Protein AF-A0A840QKU0-F1 (afdb_monomer_lite)

Sequence (118 aa):
MKRRLTVIRSLRKQFNRWTSGSYASYEPGPETRRQVARRRLRWLKIHTVTAAQTRRLHPDDPGLGETLHREWGRWVIRPVRGWRSWTWITPPLHANRSIAAADRDAAVDWMMEVLEQA

Radius of gyration: 30.07 Å; chains: 1; bounding box: 60×35×86 Å

pLDDT: mean 70.52, std 16.73, range [44.41, 94.44]

Foldseek 3Di:
DPPDPPPPVVVVVVVVVVVPPPPPPPPPDPVSVVVVVVVVVVVCVVVVVQVVLVVVDDPPDPQQDWDWDQDPQKIFIFRSDDPRNDRPPHDGPDIGNPDGPVCVVVSVVVVVVVVVVD

Organism: NCBI:txid664693

Secondary structure (DSSP, 8-state):
---SSSSTTTHHHHHTTSS----------HHHHHHHHHHHHHHHHHHHHHHHHHTTS-TT--S--EEEEEETTEEEEEESSSGGG-TTTS--SEEE-SS-TT-HHHHHHHHHHHHHT-

Structure (mmCIF, N/CA/C/O backbone):
data_AF-A0A840QKU0-F1
#
_entry.id   AF-A0A840QKU0-F1
#
loop_
_atom_site.group_PDB
_atom_site.id
_atom_site.type_symbol
_atom_site.label_atom_id
_atom_site.label_alt_id
_atom_site.label_comp_id
_atom_site.label_asym_id
_atom_site.label_entity_id
_atom_site.label_seq_id
_atom_site.pdbx_PDB_ins_code
_atom_site.Cartn_x
_atom_site.Cartn_y
_atom_site.Cartn_z
_atom_site.occupancy
_atom_site.B_iso_or_equiv
_atom_site.auth_seq_id
_atom_site.auth_comp_id
_atom_site.auth_asym_id
_atom_site.auth_atom_id
_atom_site.pdbx_PDB_model_num
ATOM 1 N N . MET A 1 1 ? 45.735 21.664 -70.578 1.00 47.09 1 MET A N 1
ATOM 2 C CA . MET A 1 1 ? 44.625 20.968 -69.877 1.00 47.09 1 MET A CA 1
ATOM 3 C C . MET A 1 1 ? 45.161 19.773 -69.078 1.00 47.09 1 MET A C 1
ATOM 5 O O . MET A 1 1 ? 45.263 18.688 -69.623 1.00 47.09 1 MET A O 1
ATOM 9 N N . LYS A 1 2 ? 45.575 19.951 -67.812 1.00 49.22 2 LYS A N 1
ATOM 10 C CA . LYS A 1 2 ? 46.111 18.859 -66.958 1.00 49.22 2 LYS A CA 1
ATOM 11 C C . LYS A 1 2 ? 45.787 19.079 -65.470 1.00 49.22 2 LYS A C 1
ATOM 13 O O . LYS A 1 2 ? 46.685 19.147 -64.643 1.00 49.22 2 LYS A O 1
ATOM 18 N N . ARG A 1 3 ? 44.513 19.266 -65.111 1.00 50.22 3 ARG A N 1
ATOM 19 C CA . ARG A 1 3 ? 44.103 19.418 -63.696 1.00 50.22 3 ARG A CA 1
ATOM 20 C C . ARG A 1 3 ? 42.704 18.857 -63.427 1.00 50.22 3 ARG A C 1
ATOM 22 O O . ARG A 1 3 ? 41.836 19.603 -63.006 1.00 50.22 3 ARG A O 1
ATOM 29 N N . ARG A 1 4 ? 42.440 17.574 -63.707 1.00 49.97 4 ARG A N 1
ATOM 30 C CA . ARG A 1 4 ? 41.146 16.946 -63.336 1.00 49.97 4 ARG A CA 1
ATOM 31 C C . ARG A 1 4 ? 41.194 15.451 -62.978 1.00 49.97 4 ARG A C 1
ATOM 33 O O . ARG A 1 4 ? 40.152 14.816 -62.948 1.00 49.97 4 ARG A O 1
ATOM 40 N N . LEU A 1 5 ? 42.360 14.870 -62.671 1.00 49.59 5 LEU A N 1
ATOM 41 C CA . LEU A 1 5 ? 42.454 13.419 -62.399 1.00 49.59 5 LEU A CA 1
ATOM 42 C C . LEU A 1 5 ? 43.069 13.025 -61.047 1.00 49.59 5 LEU A C 1
ATOM 44 O O . LEU A 1 5 ? 43.131 11.840 -60.735 1.00 49.59 5 LEU A O 1
ATOM 48 N N . THR A 1 6 ? 43.469 13.977 -60.202 1.00 48.59 6 THR A N 1
ATOM 49 C CA . THR A 1 6 ? 44.160 13.648 -58.936 1.00 48.59 6 THR A CA 1
ATOM 50 C C . THR A 1 6 ? 43.227 13.568 -57.721 1.00 48.59 6 THR A C 1
ATOM 52 O O . THR A 1 6 ? 43.614 13.039 -56.686 1.00 48.59 6 THR A O 1
ATOM 55 N N . VAL A 1 7 ? 41.979 14.036 -57.827 1.00 51.22 7 VAL A N 1
ATOM 56 C CA . VAL A 1 7 ? 41.054 14.107 -56.674 1.00 51.22 7 VAL A CA 1
ATOM 57 C C . VAL A 1 7 ? 40.329 12.775 -56.416 1.00 51.22 7 VAL A C 1
ATOM 59 O O . VAL A 1 7 ? 39.998 12.454 -55.279 1.00 51.22 7 VAL A O 1
ATOM 62 N N . ILE A 1 8 ? 40.162 11.929 -57.437 1.00 47.88 8 ILE A N 1
ATOM 63 C CA . ILE A 1 8 ? 39.326 10.716 -57.340 1.00 47.88 8 ILE A CA 1
ATOM 64 C C . ILE A 1 8 ? 40.032 9.560 -56.597 1.00 47.88 8 ILE A C 1
ATOM 66 O O . ILE A 1 8 ? 39.375 8.696 -56.019 1.00 47.88 8 ILE A O 1
ATOM 70 N N . ARG A 1 9 ? 41.372 9.545 -56.516 1.00 49.53 9 ARG A N 1
ATOM 71 C CA . ARG A 1 9 ? 42.114 8.480 -55.805 1.00 49.53 9 ARG A CA 1
ATOM 72 C C . ARG A 1 9 ? 42.195 8.664 -54.284 1.00 49.53 9 ARG A C 1
ATOM 74 O O . ARG A 1 9 ? 42.450 7.684 -53.589 1.00 49.53 9 ARG A O 1
ATOM 81 N N . SER A 1 10 ? 41.944 9.866 -53.759 1.00 46.06 10 SER A N 1
ATOM 82 C CA . SER A 1 10 ? 42.020 10.144 -52.312 1.00 46.06 10 SER A CA 1
ATOM 83 C C . SER A 1 10 ? 40.792 9.633 -51.542 1.00 46.06 10 SER A C 1
ATOM 85 O O . SER A 1 10 ? 40.911 9.118 -50.432 1.00 46.06 10 SER A O 1
ATOM 87 N N . LEU A 1 11 ? 39.611 9.656 -52.167 1.00 47.97 11 LEU A N 1
ATOM 88 C CA . LEU A 1 11 ? 38.353 9.267 -51.513 1.00 47.97 11 LEU A CA 1
ATOM 89 C C . LEU A 1 11 ? 38.158 7.747 -51.393 1.00 47.97 11 LEU A C 1
ATOM 91 O O . LEU A 1 11 ? 37.408 7.284 -50.537 1.00 47.97 11 LEU A O 1
ATOM 95 N N . ARG A 1 12 ? 38.879 6.941 -52.182 1.00 45.94 12 ARG A N 1
ATOM 96 C CA . ARG A 1 12 ? 38.758 5.473 -52.137 1.00 45.94 12 ARG A CA 1
ATOM 97 C C . ARG A 1 12 ? 39.574 4.814 -51.019 1.00 45.94 12 ARG A C 1
ATOM 99 O O . ARG A 1 12 ? 39.300 3.673 -50.666 1.00 45.94 12 ARG A O 1
ATOM 106 N N . LYS A 1 13 ? 40.555 5.517 -50.435 1.00 46.53 13 LYS A N 1
ATOM 107 C CA . LYS 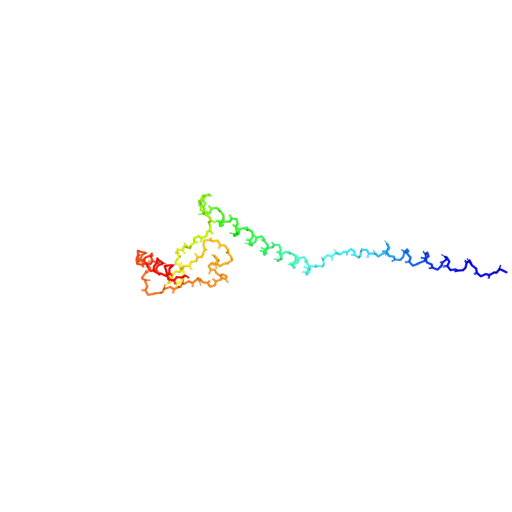A 1 13 ? 41.334 5.007 -49.289 1.00 46.53 13 LYS A CA 1
ATOM 108 C C . LYS A 1 13 ? 40.659 5.251 -47.937 1.00 46.53 13 LYS A C 1
AT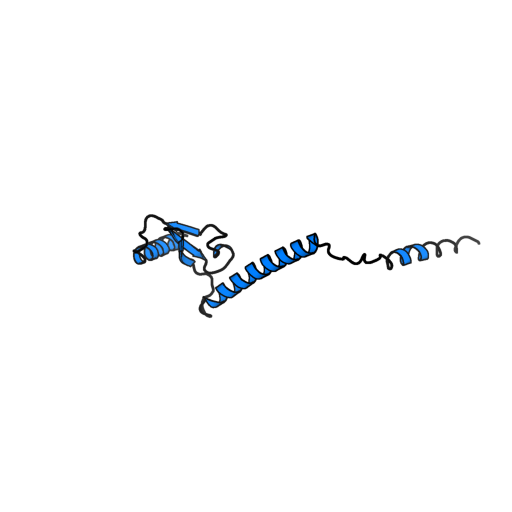OM 110 O O . LYS A 1 13 ? 40.951 4.519 -46.999 1.00 46.53 13 LYS A O 1
ATOM 115 N N . GLN A 1 14 ? 39.758 6.230 -47.832 1.00 46.56 14 GLN A N 1
ATOM 116 C CA . GLN A 1 14 ? 39.052 6.510 -46.575 1.00 46.56 14 GLN A CA 1
ATOM 117 C C . GLN A 1 14 ? 37.818 5.621 -46.369 1.00 46.56 14 GLN A C 1
ATOM 119 O O . GLN A 1 14 ? 37.524 5.256 -45.236 1.00 46.56 14 GLN A O 1
ATOM 124 N N . PHE A 1 15 ? 37.148 5.193 -47.444 1.00 45.31 15 PHE A N 1
ATOM 125 C CA . PHE A 1 15 ? 35.921 4.394 -47.329 1.00 45.31 15 PHE A CA 1
ATOM 126 C C . PHE A 1 15 ? 36.161 2.954 -46.829 1.00 45.31 15 PHE A C 1
ATOM 128 O O . PHE A 1 15 ? 35.339 2.401 -46.107 1.00 45.31 15 PHE A O 1
ATOM 135 N N . ASN A 1 16 ? 37.326 2.363 -47.117 1.00 45.06 16 ASN A N 1
ATOM 136 C CA . ASN A 1 16 ? 37.651 0.994 -46.689 1.00 45.06 16 ASN A CA 1
ATOM 137 C C . ASN A 1 16 ? 38.211 0.886 -45.260 1.00 45.06 16 ASN A C 1
ATOM 139 O O . ASN A 1 16 ? 38.537 -0.214 -44.824 1.00 45.06 16 ASN A O 1
ATOM 143 N N . ARG A 1 17 ? 38.335 1.997 -44.517 1.00 46.06 17 ARG A N 1
ATOM 144 C CA . ARG A 1 17 ? 38.734 1.957 -43.097 1.00 46.06 17 ARG A CA 1
ATOM 145 C C . ARG A 1 17 ? 37.541 1.839 -42.145 1.00 46.06 17 ARG A C 1
ATOM 147 O O . ARG A 1 17 ? 37.743 1.671 -40.950 1.00 46.06 17 ARG A O 1
ATOM 154 N N . TRP A 1 18 ? 36.316 1.939 -42.664 1.00 46.78 18 TRP A N 1
ATOM 155 C CA . TRP A 1 18 ? 35.097 1.936 -41.852 1.00 46.78 18 TRP A CA 1
ATOM 156 C C . TRP A 1 18 ? 34.413 0.563 -41.772 1.00 46.78 18 TRP A C 1
ATOM 158 O O . TRP A 1 18 ? 33.614 0.329 -40.875 1.00 46.78 18 TRP A O 1
ATOM 168 N N . THR A 1 19 ? 34.761 -0.377 -42.657 1.00 51.16 19 THR A N 1
ATOM 169 C CA . THR A 1 19 ? 34.177 -1.733 -42.685 1.00 51.16 19 THR A CA 1
ATOM 170 C C . THR A 1 19 ? 35.062 -2.807 -42.052 1.00 51.16 19 THR A C 1
ATOM 172 O O . THR A 1 19 ? 34.613 -3.929 -41.851 1.00 51.16 19 THR A O 1
ATOM 175 N N . SER A 1 20 ? 36.299 -2.468 -41.689 1.00 51.38 20 SER A N 1
ATOM 176 C CA . SER A 1 20 ? 37.229 -3.330 -40.951 1.00 51.38 20 SER A CA 1
ATOM 177 C C . SER A 1 20 ? 37.562 -2.755 -39.576 1.00 51.38 20 SER A C 1
ATOM 179 O O . SER A 1 20 ? 38.654 -2.951 -39.043 1.00 51.38 20 SER A O 1
ATOM 181 N N . GLY A 1 21 ? 36.598 -2.055 -38.971 1.00 44.41 21 GLY A N 1
ATOM 182 C CA . GLY A 1 21 ? 36.554 -1.980 -37.523 1.00 44.41 21 GLY A CA 1
ATOM 183 C C . GLY A 1 21 ? 36.389 -3.406 -37.030 1.00 44.41 21 GLY A C 1
ATOM 184 O O . GLY A 1 21 ? 35.288 -3.947 -37.096 1.00 44.41 21 GLY A O 1
ATOM 185 N N . SER A 1 22 ? 37.498 -4.027 -36.617 1.00 45.84 22 SER A N 1
ATOM 186 C CA . SER A 1 22 ? 37.486 -5.209 -35.774 1.00 45.84 22 SER A CA 1
ATOM 187 C C . SER A 1 22 ? 36.367 -5.005 -34.769 1.00 45.84 22 SER A C 1
ATOM 189 O O . SER A 1 22 ? 36.473 -4.145 -33.892 1.00 45.84 22 SER A O 1
ATOM 191 N N . TYR A 1 23 ? 35.282 -5.766 -34.912 1.00 44.44 23 TYR A N 1
ATOM 192 C CA . TYR A 1 23 ? 34.460 -6.085 -33.767 1.00 44.44 23 TYR A CA 1
ATOM 193 C C . TYR A 1 23 ? 35.441 -6.787 -32.851 1.00 44.44 23 TYR A C 1
ATOM 195 O O . TYR A 1 23 ? 35.719 -7.969 -33.031 1.00 44.44 23 TYR A O 1
ATOM 203 N N . ALA A 1 24 ? 36.085 -6.015 -31.973 1.00 47.19 24 ALA A N 1
ATOM 204 C CA . ALA A 1 24 ? 36.803 -6.566 -30.857 1.00 47.19 24 ALA A CA 1
ATOM 205 C C . ALA A 1 24 ? 35.764 -7.471 -30.231 1.00 47.19 24 ALA A C 1
ATOM 207 O O . ALA A 1 24 ? 34.716 -6.985 -29.792 1.00 47.19 24 ALA A O 1
ATOM 208 N N . SER A 1 25 ? 35.987 -8.774 -30.383 1.00 53.19 25 SER A N 1
ATOM 209 C CA . SER A 1 25 ? 35.192 -9.826 -29.796 1.00 53.19 25 SER A CA 1
ATOM 210 C C . SER A 1 25 ? 34.961 -9.355 -28.379 1.00 53.19 25 SER A C 1
ATOM 212 O O . SER A 1 25 ? 35.912 -9.255 -27.603 1.00 53.19 25 SER A O 1
ATOM 214 N N . TYR A 1 26 ? 33.744 -8.895 -28.092 1.00 50.44 26 TYR A N 1
ATOM 215 C CA . TYR A 1 26 ? 33.407 -8.424 -26.767 1.00 50.44 26 TYR A CA 1
ATOM 216 C C . TYR A 1 26 ? 33.306 -9.712 -25.972 1.00 50.44 26 TYR A C 1
ATOM 218 O O . TYR A 1 26 ? 32.222 -10.257 -25.815 1.00 50.44 26 TYR A O 1
ATOM 226 N N . GLU A 1 27 ? 34.449 -10.286 -25.604 1.00 56.25 27 GLU A N 1
ATOM 227 C CA . GLU A 1 27 ? 34.514 -11.340 -24.624 1.00 56.25 27 GLU A CA 1
ATOM 228 C C . GLU A 1 27 ? 34.192 -10.638 -23.314 1.00 56.25 27 GLU A C 1
ATOM 230 O O . GLU A 1 27 ? 35.005 -9.853 -22.817 1.00 56.25 27 GLU A O 1
ATOM 235 N N . PRO A 1 28 ? 32.974 -10.815 -22.773 1.00 55.94 28 PRO A N 1
ATOM 236 C CA . PRO A 1 28 ? 32.659 -10.199 -21.511 1.00 55.94 28 PRO A CA 1
ATOM 237 C C . PRO A 1 28 ? 33.573 -10.857 -20.479 1.00 55.94 28 PRO A C 1
ATOM 239 O O . PRO A 1 28 ? 33.399 -12.038 -20.147 1.00 55.94 28 PRO A O 1
ATOM 242 N N . GLY A 1 29 ? 34.549 -10.092 -19.986 1.00 56.62 29 GLY A N 1
ATOM 243 C CA . GLY A 1 29 ? 35.319 -10.447 -18.807 1.00 56.62 29 GLY A CA 1
ATOM 244 C C . GLY A 1 29 ? 34.392 -10.880 -17.658 1.00 56.62 29 GLY A C 1
ATOM 245 O O . GLY A 1 29 ? 33.188 -10.592 -17.645 1.00 56.62 29 GLY A O 1
ATOM 246 N N . PRO A 1 30 ? 34.906 -11.598 -16.652 1.00 58.12 30 PRO A N 1
ATOM 247 C CA . PRO A 1 30 ? 34.076 -12.139 -15.571 1.00 58.12 30 PRO A CA 1
ATOM 248 C C . PRO A 1 30 ? 33.250 -11.059 -14.840 1.00 58.12 30 PRO A C 1
ATOM 250 O O . PRO A 1 30 ? 32.164 -11.342 -14.326 1.00 58.12 30 PRO A O 1
ATOM 253 N N . GLU A 1 31 ? 33.706 -9.806 -14.857 1.00 60.25 31 GLU A N 1
ATOM 254 C CA . GLU A 1 31 ? 32.998 -8.641 -14.320 1.00 60.25 31 GLU A CA 1
ATOM 255 C C . GLU A 1 31 ? 31.738 -8.274 -15.122 1.00 60.25 31 GLU A C 1
ATOM 257 O O . GLU A 1 31 ? 30.677 -8.041 -14.535 1.00 60.25 31 GLU A O 1
ATOM 262 N N . THR A 1 32 ? 31.797 -8.317 -16.456 1.00 62.00 32 THR A N 1
ATOM 263 C CA . THR A 1 32 ? 30.645 -8.064 -17.335 1.00 62.00 32 THR A CA 1
ATOM 264 C C . THR A 1 32 ? 29.622 -9.194 -17.246 1.00 62.00 32 THR A C 1
ATOM 266 O O . THR A 1 32 ? 28.420 -8.923 -17.222 1.00 62.00 32 THR A O 1
ATOM 269 N N . ARG A 1 33 ? 30.050 -10.455 -17.068 1.00 61.16 33 ARG A N 1
ATOM 270 C CA . ARG A 1 33 ? 29.124 -11.580 -16.805 1.00 61.16 33 ARG A CA 1
ATOM 271 C C . ARG A 1 33 ? 28.343 -11.391 -15.503 1.00 61.16 33 ARG A C 1
ATOM 273 O O . ARG A 1 33 ? 27.131 -11.601 -15.486 1.00 61.16 33 ARG A O 1
ATOM 280 N N . ARG A 1 34 ? 29.001 -10.935 -14.428 1.00 65.81 34 ARG A N 1
ATOM 281 C CA . ARG A 1 34 ? 28.339 -10.621 -13.146 1.00 65.81 34 ARG A CA 1
ATOM 282 C C . ARG A 1 34 ? 27.353 -9.461 -13.276 1.00 65.81 34 ARG A C 1
ATOM 284 O O . ARG A 1 34 ? 26.254 -9.538 -12.730 1.00 65.81 34 ARG A O 1
ATOM 291 N N . GLN A 1 35 ? 27.705 -8.406 -14.008 1.00 71.56 35 GLN A N 1
ATOM 292 C CA . GLN A 1 35 ? 26.808 -7.270 -14.243 1.00 71.56 35 GLN A CA 1
ATOM 293 C C . GLN A 1 35 ? 25.575 -7.669 -15.064 1.00 71.56 35 GLN A C 1
ATOM 295 O O . GLN A 1 35 ? 24.451 -7.334 -14.686 1.00 71.56 35 GLN A O 1
ATOM 300 N N . VAL A 1 36 ? 25.755 -8.449 -16.135 1.00 72.25 36 VAL A N 1
ATOM 301 C CA . VAL A 1 36 ? 24.648 -8.968 -16.954 1.00 72.25 36 VAL A CA 1
ATOM 302 C C . VAL A 1 36 ? 23.765 -9.916 -16.143 1.00 72.25 36 VAL A C 1
ATOM 304 O O . VAL A 1 36 ? 22.542 -9.793 -16.195 1.00 72.25 36 VAL A O 1
ATOM 307 N N . ALA A 1 37 ? 24.356 -10.806 -15.339 1.00 76.44 37 ALA A N 1
ATOM 308 C CA . ALA A 1 37 ? 23.616 -11.697 -14.449 1.00 76.44 37 ALA A CA 1
ATOM 309 C C . ALA A 1 37 ? 22.777 -10.915 -13.426 1.00 76.44 37 ALA A C 1
ATOM 311 O O . ALA A 1 37 ? 21.586 -11.178 -13.289 1.00 76.44 37 ALA A O 1
ATOM 312 N N . ARG A 1 38 ? 23.350 -9.893 -12.772 1.00 76.38 38 ARG A N 1
ATOM 313 C CA . ARG A 1 38 ? 22.614 -9.002 -11.855 1.00 76.38 38 ARG A CA 1
ATOM 314 C C . ARG A 1 38 ? 21.472 -8.271 -12.559 1.00 76.38 38 ARG A C 1
ATOM 316 O O . ARG A 1 38 ? 20.379 -8.173 -12.007 1.00 76.38 38 ARG A O 1
ATOM 323 N N . ARG A 1 39 ? 21.695 -7.788 -13.784 1.00 72.81 39 ARG A N 1
ATOM 324 C CA . ARG A 1 39 ? 20.677 -7.082 -14.577 1.00 72.81 39 ARG A CA 1
ATOM 325 C C . ARG A 1 39 ? 19.532 -8.015 -14.983 1.00 72.81 39 ARG A C 1
ATOM 327 O O . ARG A 1 39 ? 18.374 -7.632 -14.852 1.00 72.81 39 ARG A O 1
ATOM 334 N N . ARG A 1 40 ? 19.848 -9.251 -15.387 1.00 74.31 40 ARG A N 1
ATOM 335 C CA . ARG A 1 40 ? 18.871 -10.308 -15.695 1.00 74.31 40 ARG A CA 1
ATOM 336 C C . ARG A 1 40 ? 18.097 -10.754 -14.462 1.00 74.31 40 ARG A C 1
ATOM 338 O O . ARG A 1 40 ? 16.885 -10.855 -14.539 1.00 74.31 40 ARG A O 1
ATOM 345 N N . LEU A 1 41 ? 18.759 -10.951 -13.324 1.00 76.81 41 LEU A N 1
ATOM 346 C CA . LEU A 1 41 ? 18.103 -11.269 -12.052 1.00 76.81 41 LEU A CA 1
ATOM 347 C C . LEU A 1 41 ? 17.160 -10.150 -11.609 1.00 76.81 41 LEU A C 1
ATOM 349 O O . LEU A 1 41 ? 16.042 -10.424 -11.188 1.00 76.81 41 LEU A O 1
ATOM 353 N N . ARG A 1 42 ? 17.579 -8.886 -11.742 1.00 70.62 42 ARG A N 1
ATOM 354 C CA . ARG A 1 42 ? 16.719 -7.732 -11.454 1.00 70.62 42 ARG A CA 1
ATOM 355 C C . ARG A 1 42 ? 15.507 -7.693 -12.385 1.00 70.62 42 ARG A C 1
ATOM 357 O O . ARG A 1 42 ? 14.401 -7.487 -11.904 1.00 70.62 42 ARG A O 1
ATOM 364 N N . TRP A 1 43 ? 15.708 -7.923 -13.683 1.00 77.19 43 TRP A N 1
ATOM 365 C CA . TRP A 1 43 ? 14.625 -8.035 -14.663 1.00 77.19 43 TRP A CA 1
ATOM 366 C C . TRP A 1 43 ? 13.667 -9.174 -14.293 1.00 77.19 43 TRP A C 1
ATOM 368 O O . TRP A 1 43 ? 12.474 -8.941 -14.138 1.00 77.19 43 TRP A O 1
ATOM 378 N N . LEU A 1 44 ? 14.196 -10.372 -14.031 1.00 73.19 44 LEU A N 1
ATOM 379 C CA . LEU A 1 44 ? 13.407 -11.545 -13.666 1.00 73.19 44 LEU A CA 1
ATOM 380 C C . LEU A 1 44 ? 12.598 -11.283 -12.395 1.00 73.19 44 LEU A C 1
ATOM 382 O O . LEU A 1 44 ? 11.411 -11.563 -12.377 1.00 73.19 44 LEU A O 1
ATOM 386 N N . LYS A 1 45 ? 13.209 -10.672 -11.372 1.00 69.06 45 LYS A N 1
ATOM 387 C CA . LYS A 1 45 ? 12.538 -10.287 -10.124 1.00 69.06 45 LYS A CA 1
ATOM 388 C C . LYS A 1 45 ? 11.411 -9.278 -10.359 1.00 69.06 45 LYS A C 1
ATOM 390 O O . LYS A 1 45 ? 10.361 -9.404 -9.744 1.00 69.06 45 LYS A O 1
ATOM 395 N N . ILE A 1 46 ? 11.605 -8.289 -11.234 1.00 68.44 46 ILE A N 1
ATOM 396 C CA . ILE A 1 46 ? 10.557 -7.310 -11.564 1.00 68.44 46 ILE A CA 1
ATOM 397 C C . ILE A 1 46 ? 9.396 -7.998 -12.298 1.00 68.44 46 ILE A C 1
ATOM 399 O O . ILE A 1 46 ? 8.238 -7.767 -11.949 1.00 68.44 46 ILE A O 1
ATOM 403 N N . HIS A 1 47 ? 9.698 -8.870 -13.265 1.00 64.56 47 HIS A N 1
ATOM 404 C CA . HIS A 1 47 ? 8.698 -9.531 -14.109 1.00 64.56 47 HIS A CA 1
ATOM 405 C C . HIS A 1 47 ? 7.937 -10.663 -13.407 1.00 64.56 47 HIS A C 1
ATOM 407 O O . HIS A 1 47 ? 6.733 -10.802 -13.606 1.00 64.56 47 HIS A O 1
ATOM 413 N N . THR A 1 48 ? 8.586 -11.449 -12.545 1.00 60.75 48 THR A N 1
ATOM 414 C CA . THR A 1 48 ? 7.898 -12.496 -11.771 1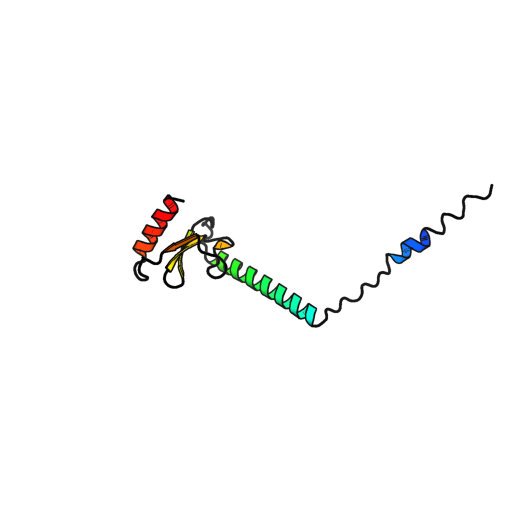.00 60.75 48 THR A CA 1
ATOM 415 C C . THR A 1 48 ? 6.958 -11.901 -10.729 1.00 60.75 48 THR A C 1
ATOM 417 O O . THR A 1 48 ? 5.870 -12.429 -10.519 1.00 60.75 48 THR A O 1
ATOM 420 N N . VAL A 1 49 ? 7.326 -10.768 -10.125 1.00 61.09 49 VAL A N 1
ATOM 421 C CA . VAL A 1 49 ? 6.474 -10.055 -9.162 1.00 61.09 49 VAL A CA 1
ATOM 422 C C . VAL A 1 49 ? 5.262 -9.419 -9.847 1.00 61.09 49 VAL A C 1
ATOM 424 O O . VAL A 1 49 ? 4.148 -9.552 -9.343 1.00 61.09 49 VAL A O 1
ATOM 427 N N . THR A 1 50 ? 5.436 -8.803 -11.022 1.00 60.12 50 THR A N 1
ATOM 428 C CA . THR A 1 50 ? 4.299 -8.274 -11.801 1.00 60.12 50 THR A CA 1
ATOM 429 C C . THR A 1 50 ? 3.370 -9.386 -12.294 1.00 60.12 50 THR A C 1
ATOM 431 O O . THR A 1 50 ? 2.154 -9.226 -12.231 1.00 60.12 50 THR A O 1
ATOM 434 N N . ALA A 1 51 ? 3.911 -10.535 -12.711 1.00 59.53 51 ALA A N 1
ATOM 435 C CA . ALA A 1 51 ? 3.111 -11.697 -13.107 1.00 59.53 51 ALA A CA 1
ATOM 436 C C . ALA A 1 51 ? 2.375 -12.363 -11.926 1.00 59.53 51 ALA A C 1
ATOM 438 O O . ALA A 1 51 ? 1.285 -12.906 -12.093 1.00 59.53 51 ALA A O 1
ATOM 439 N N . ALA A 1 52 ? 2.944 -12.324 -10.718 1.00 60.50 52 ALA A N 1
ATOM 440 C CA . ALA A 1 52 ? 2.260 -12.788 -9.513 1.00 60.50 52 ALA A CA 1
ATOM 441 C C . ALA A 1 52 ? 1.098 -11.859 -9.116 1.00 60.50 52 ALA A C 1
ATOM 443 O O . ALA A 1 52 ? 0.093 -12.335 -8.593 1.00 60.50 52 ALA A O 1
ATOM 444 N N . GLN A 1 53 ? 1.212 -10.554 -9.388 1.00 57.81 53 GLN A N 1
ATOM 445 C CA . GLN A 1 53 ? 0.146 -9.578 -9.144 1.00 57.81 53 GLN A CA 1
ATOM 446 C C . GLN A 1 53 ? -1.036 -9.736 -10.103 1.00 57.81 53 GLN A C 1
ATOM 448 O O . GLN A 1 53 ? -2.176 -9.704 -9.653 1.00 57.81 53 GLN A O 1
ATOM 453 N N . THR A 1 54 ? -0.798 -9.985 -11.395 1.00 54.59 54 THR A N 1
ATOM 454 C CA . THR A 1 54 ? -1.893 -10.186 -12.363 1.00 54.59 54 THR A CA 1
ATOM 455 C C . THR A 1 54 ? -2.727 -11.437 -12.091 1.00 54.59 54 THR A C 1
ATOM 457 O O . THR A 1 54 ? -3.877 -11.487 -12.503 1.00 54.59 54 THR A O 1
ATOM 460 N N . ARG A 1 55 ? -2.197 -12.430 -11.363 1.00 56.19 55 ARG A N 1
ATOM 461 C CA . ARG A 1 55 ? -2.945 -13.642 -10.975 1.00 56.19 55 ARG A CA 1
ATOM 462 C C . ARG A 1 55 ? -3.858 -13.472 -9.758 1.00 56.19 55 ARG A C 1
ATOM 464 O O . ARG A 1 55 ? -4.618 -14.386 -9.465 1.00 56.19 55 ARG A O 1
ATOM 471 N N . ARG A 1 56 ? -3.749 -12.366 -9.016 1.00 58.06 56 ARG A N 1
ATOM 472 C CA . ARG A 1 56 ? -4.554 -12.114 -7.804 1.00 58.06 56 ARG A CA 1
ATOM 473 C C . ARG A 1 56 ? -5.800 -11.270 -8.066 1.00 58.06 56 ARG A C 1
ATOM 475 O O . ARG A 1 56 ? -6.565 -11.041 -7.139 1.00 58.06 56 ARG A O 1
ATOM 482 N N . LEU A 1 57 ? -5.972 -10.806 -9.298 1.00 56.62 57 LEU A N 1
ATOM 483 C CA . LEU A 1 57 ? -7.060 -9.933 -9.707 1.00 56.62 57 LEU A CA 1
ATOM 484 C C . LEU A 1 57 ? -8.146 -10.735 -10.412 1.00 56.62 57 LEU A C 1
ATOM 486 O O . LEU A 1 57 ? -7.843 -11.599 -11.236 1.00 56.62 57 LEU A O 1
ATOM 490 N N . HIS A 1 58 ? -9.401 -10.431 -10.092 1.00 57.25 58 HIS A N 1
ATOM 491 C CA . HIS A 1 58 ? -10.526 -10.891 -10.893 1.00 57.25 58 HIS A CA 1
ATOM 492 C C . HIS A 1 58 ? -10.399 -10.275 -12.301 1.00 57.25 58 HIS A C 1
ATOM 494 O O . HIS A 1 58 ? -10.038 -9.102 -12.400 1.00 57.25 58 HIS A O 1
ATOM 500 N N . PRO A 1 59 ? -10.657 -11.021 -13.389 1.00 59.31 59 PRO A N 1
ATOM 501 C CA . PRO A 1 59 ? -10.501 -10.518 -14.760 1.00 59.31 59 PRO A CA 1
ATOM 502 C C . PRO A 1 59 ? -11.352 -9.276 -15.077 1.00 59.31 59 PRO A C 1
ATOM 504 O O . PRO A 1 59 ? -10.998 -8.528 -15.983 1.00 59.31 59 PRO A O 1
ATOM 507 N N . ASP A 1 60 ? -12.414 -9.040 -14.303 1.00 59.72 60 ASP A N 1
ATOM 508 C CA . ASP A 1 60 ? -13.311 -7.883 -14.440 1.00 59.72 60 ASP A CA 1
ATOM 509 C C . ASP A 1 60 ? -12.943 -6.690 -13.538 1.00 59.72 60 ASP A C 1
ATOM 511 O O . ASP A 1 60 ? -13.616 -5.662 -13.565 1.00 59.72 60 ASP A O 1
ATOM 515 N N . ASP A 1 61 ? -11.889 -6.801 -12.724 1.00 58.12 61 ASP A N 1
ATOM 516 C CA . ASP A 1 61 ? -11.413 -5.692 -11.899 1.00 58.12 61 ASP A CA 1
ATOM 517 C C . ASP A 1 61 ? -10.529 -4.764 -12.760 1.00 58.12 61 ASP A C 1
ATOM 519 O O . ASP A 1 61 ? -9.493 -5.212 -13.274 1.00 58.12 61 ASP A O 1
ATOM 523 N N . PRO A 1 62 ? -10.873 -3.468 -12.928 1.00 57.00 62 PRO A N 1
ATOM 524 C CA . PRO A 1 62 ? -10.069 -2.525 -13.711 1.00 57.00 62 PRO A CA 1
ATOM 525 C C . PRO A 1 62 ? -8.649 -2.334 -13.147 1.00 57.00 62 PRO A C 1
ATOM 527 O O . PRO A 1 62 ? -7.799 -1.714 -13.793 1.00 57.00 62 PRO A O 1
ATOM 530 N N . GLY A 1 63 ? -8.353 -2.875 -11.958 1.00 56.06 63 GLY A N 1
ATOM 531 C CA . GLY A 1 63 ? -7.034 -2.812 -11.337 1.00 56.06 63 GLY A CA 1
ATOM 532 C C . GLY A 1 63 ? -6.692 -1.405 -10.851 1.00 56.06 63 GLY A C 1
ATOM 533 O O . GLY A 1 63 ? -5.511 -1.085 -10.701 1.00 56.06 63 GLY A O 1
ATOM 534 N N . LEU A 1 64 ? -7.723 -0.580 -10.647 1.00 65.19 64 LEU A N 1
ATOM 535 C CA . LEU A 1 64 ? -7.648 0.797 -10.161 1.00 65.19 64 LEU A CA 1
ATOM 536 C C . LEU A 1 64 ? -8.027 0.928 -8.678 1.00 65.19 64 LEU A C 1
ATOM 538 O O . LEU A 1 64 ? -7.881 2.014 -8.136 1.00 65.19 64 LEU A O 1
ATOM 542 N N . GLY A 1 65 ? -8.487 -0.143 -8.024 1.00 75.25 65 GLY A N 1
ATOM 543 C CA . GLY A 1 65 ? -8.861 -0.091 -6.611 1.00 75.25 65 GLY A CA 1
ATOM 544 C C . GLY A 1 65 ? -7.664 0.014 -5.664 1.00 75.25 65 GLY A C 1
ATOM 545 O O . GLY A 1 65 ? -6.543 -0.409 -5.984 1.00 75.25 65 GLY A O 1
ATOM 546 N N . GLU A 1 66 ? -7.904 0.536 -4.465 1.00 85.00 66 GLU A N 1
ATOM 547 C CA . GLU A 1 66 ? -7.035 0.314 -3.317 1.00 85.00 66 GLU A CA 1
ATOM 548 C C . GLU A 1 66 ? -7.428 -0.945 -2.541 1.00 85.00 66 GLU A C 1
ATOM 550 O O . GLU A 1 66 ? -8.563 -1.410 -2.552 1.00 85.00 66 GLU A O 1
ATOM 555 N N . THR A 1 67 ? -6.454 -1.515 -1.842 1.00 86.56 67 THR A N 1
ATOM 556 C CA . THR A 1 67 ? -6.634 -2.667 -0.969 1.00 86.56 67 THR A CA 1
ATOM 557 C C . THR A 1 67 ? -5.990 -2.403 0.382 1.00 86.56 67 THR A C 1
ATOM 559 O O . THR A 1 67 ? -4.933 -1.768 0.496 1.00 86.56 67 THR A O 1
ATOM 562 N N . LEU A 1 68 ? -6.627 -2.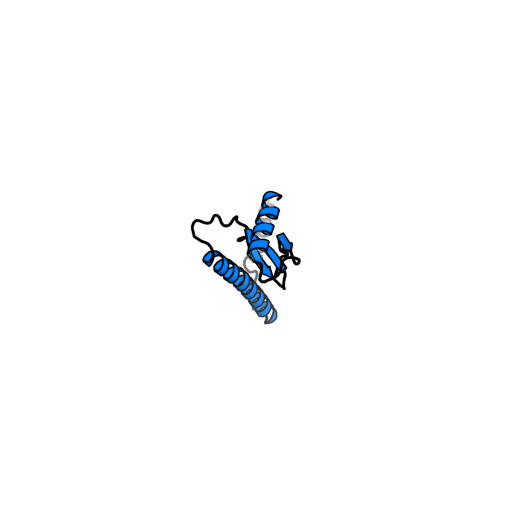943 1.416 1.00 88.69 68 LEU A N 1
ATOM 563 C CA . LEU A 1 68 ? -6.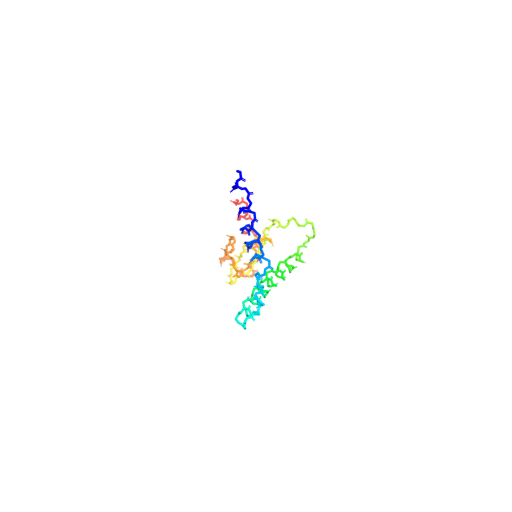145 -2.898 2.783 1.00 88.69 68 LEU A CA 1
ATOM 564 C C . LEU A 1 68 ? -5.166 -4.048 3.043 1.00 88.69 68 LEU A C 1
ATOM 566 O O . LEU A 1 68 ? -5.449 -5.214 2.765 1.00 88.69 68 LEU A O 1
ATOM 570 N N . HIS A 1 69 ? -4.020 -3.728 3.629 1.00 87.31 69 HIS A N 1
ATOM 571 C CA . HIS A 1 69 ? -3.003 -4.687 4.037 1.00 87.31 69 HIS A CA 1
ATOM 572 C C . HIS A 1 69 ? -2.597 -4.481 5.492 1.00 87.31 69 HIS A C 1
ATOM 574 O O . HIS A 1 69 ? -2.741 -3.398 6.059 1.00 87.31 69 HIS A O 1
ATOM 580 N N . ARG A 1 70 ? -2.020 -5.527 6.088 1.00 87.50 70 ARG A N 1
ATOM 581 C CA . ARG A 1 70 ? -1.346 -5.444 7.382 1.00 87.50 70 ARG A CA 1
ATOM 582 C C . ARG A 1 70 ? 0.163 -5.518 7.167 1.00 87.50 70 ARG A C 1
ATOM 584 O O . ARG A 1 70 ? 0.676 -6.546 6.736 1.00 87.50 70 ARG A O 1
ATOM 591 N N . GLU A 1 71 ? 0.877 -4.447 7.495 1.00 88.62 71 GLU A N 1
ATOM 592 C CA . GLU A 1 71 ? 2.335 -4.352 7.348 1.00 88.62 71 GLU A CA 1
ATOM 593 C C . GLU A 1 71 ? 2.961 -3.845 8.651 1.00 88.62 71 GLU A C 1
ATOM 595 O O . GLU A 1 71 ? 2.555 -2.817 9.185 1.00 88.62 71 GLU A O 1
ATOM 600 N N . TRP A 1 72 ? 3.939 -4.580 9.196 1.00 84.81 72 TRP A N 1
ATOM 601 C CA . TRP A 1 72 ? 4.688 -4.227 10.419 1.00 84.81 72 TRP A CA 1
ATOM 602 C C . TRP A 1 72 ? 3.831 -3.717 11.593 1.00 84.81 72 TRP A C 1
ATOM 604 O O . TRP A 1 72 ? 4.176 -2.749 12.277 1.00 84.81 72 TRP A O 1
ATOM 614 N N . GLY A 1 73 ? 2.687 -4.363 11.832 1.00 86.44 73 GLY A N 1
ATOM 615 C CA . GLY A 1 73 ? 1.779 -3.963 12.906 1.00 86.44 73 GLY A CA 1
ATOM 616 C C . GLY A 1 73 ? 1.021 -2.659 12.629 1.00 86.44 73 GLY A C 1
ATOM 617 O O . GLY A 1 73 ? 0.583 -2.007 13.576 1.00 86.44 73 GLY A O 1
ATOM 618 N N . ARG A 1 74 ? 0.849 -2.285 11.359 1.00 91.25 74 ARG A N 1
ATOM 619 C CA . ARG A 1 74 ? 0.023 -1.166 10.891 1.00 91.25 74 ARG A CA 1
ATOM 620 C C . ARG A 1 74 ? -0.923 -1.646 9.800 1.00 91.25 74 ARG A C 1
ATOM 622 O O . ARG A 1 74 ? -0.576 -2.534 9.024 1.00 91.25 74 ARG A O 1
ATOM 629 N N . TRP A 1 75 ? -2.121 -1.087 9.771 1.00 92.56 75 TRP A N 1
ATOM 630 C CA . TRP A 1 75 ? -3.032 -1.204 8.647 1.00 92.56 75 TRP A CA 1
ATOM 631 C C . TRP A 1 75 ? -2.607 -0.184 7.600 1.00 92.56 75 TRP A C 1
ATOM 633 O O . TRP A 1 75 ? -2.246 0.941 7.938 1.00 92.56 75 TRP A O 1
ATOM 643 N N . VAL A 1 76 ? -2.553 -0.593 6.345 1.00 92.50 76 VAL A N 1
ATOM 644 C CA . VAL A 1 76 ? -2.007 0.218 5.260 1.00 92.50 76 VAL A CA 1
ATOM 645 C C . VAL A 1 76 ? -2.849 0.061 4.016 1.00 92.50 76 VAL A C 1
ATOM 647 O O . VAL A 1 76 ? -3.219 -1.051 3.651 1.00 92.50 76 VAL A O 1
ATOM 650 N N . ILE A 1 77 ? -3.106 1.184 3.358 1.00 90.62 77 ILE A N 1
ATOM 651 C CA . ILE A 1 77 ? -3.844 1.250 2.100 1.00 90.62 77 ILE A CA 1
ATOM 652 C C . ILE A 1 77 ? -2.817 1.323 0.975 1.00 90.62 77 ILE A C 1
ATOM 654 O O . ILE A 1 77 ? -1.902 2.161 0.993 1.00 90.62 77 ILE A O 1
ATOM 658 N N . ARG A 1 78 ? -2.936 0.418 0.004 1.00 88.38 78 ARG A N 1
ATOM 659 C CA . ARG A 1 78 ? -2.078 0.391 -1.183 1.00 88.38 78 ARG A CA 1
ATOM 660 C C . ARG A 1 78 ? -2.912 0.235 -2.440 1.00 88.38 78 ARG A C 1
ATOM 662 O O . ARG A 1 78 ? -3.920 -0.463 -2.405 1.00 88.38 78 ARG A O 1
ATOM 669 N N . PRO A 1 79 ? -2.460 0.803 -3.564 1.00 84.81 79 PRO A N 1
ATOM 670 C CA . PRO A 1 79 ? -3.100 0.525 -4.830 1.00 84.81 79 PRO A CA 1
ATOM 671 C C . PRO A 1 79 ? -2.874 -0.943 -5.185 1.00 84.81 79 PRO A C 1
ATOM 673 O O . PRO A 1 79 ? -1.781 -1.490 -4.993 1.00 84.81 79 PRO A O 1
ATOM 676 N N . VAL A 1 80 ? -3.907 -1.569 -5.734 1.00 79.88 80 VAL A N 1
ATOM 677 C CA . VAL A 1 80 ? -3.875 -2.968 -6.163 1.00 79.88 80 VAL A CA 1
ATOM 678 C C . VAL A 1 80 ? -2.864 -3.176 -7.302 1.00 79.88 80 VAL A C 1
ATOM 680 O O . VAL A 1 80 ? -2.231 -4.232 -7.400 1.00 79.88 80 VAL A O 1
ATOM 683 N N . ARG A 1 81 ? -2.637 -2.147 -8.132 1.00 73.31 81 ARG A N 1
ATOM 684 C CA . ARG A 1 81 ? -1.715 -2.182 -9.276 1.00 73.31 81 ARG A CA 1
ATOM 685 C C . ARG A 1 81 ? -0.769 -0.976 -9.308 1.00 73.31 81 ARG A C 1
ATOM 687 O O . ARG A 1 81 ? -1.004 0.059 -8.697 1.00 73.31 81 ARG A O 1
ATOM 694 N N . GLY A 1 82 ? 0.337 -1.111 -10.042 1.00 73.75 82 GLY A N 1
ATOM 695 C CA . GLY A 1 82 ? 1.331 -0.049 -10.239 1.00 73.75 82 GLY A CA 1
ATOM 696 C C . GLY A 1 82 ? 2.519 -0.131 -9.280 1.00 73.75 82 GLY A C 1
ATOM 697 O O . GLY A 1 82 ? 2.597 -1.009 -8.426 1.00 73.75 82 GLY A O 1
ATOM 698 N N . TRP A 1 83 ? 3.484 0.777 -9.427 1.00 75.44 83 TRP A N 1
ATOM 699 C CA . TRP A 1 83 ? 4.760 0.714 -8.700 1.00 75.44 83 TRP A CA 1
ATOM 700 C C . TRP A 1 83 ? 4.604 0.830 -7.171 1.00 75.44 83 TRP A C 1
ATOM 702 O O . TRP A 1 83 ? 5.398 0.242 -6.441 1.00 75.44 83 TRP A O 1
ATOM 712 N N . ARG A 1 84 ? 3.555 1.518 -6.689 1.00 74.88 84 ARG A N 1
ATOM 713 C CA . ARG A 1 84 ? 3.242 1.708 -5.254 1.00 74.88 84 ARG A CA 1
ATOM 714 C C . ARG A 1 84 ? 2.542 0.522 -4.578 1.00 74.88 84 ARG A C 1
ATOM 716 O O . ARG A 1 84 ? 2.392 0.505 -3.356 1.00 74.88 84 ARG A O 1
ATOM 723 N N . SER A 1 85 ? 2.150 -0.490 -5.351 1.00 77.75 85 SER A N 1
ATOM 724 C CA . SER A 1 85 ? 1.596 -1.745 -4.817 1.00 77.75 85 SER A CA 1
ATOM 725 C C . SER A 1 85 ? 2.648 -2.588 -4.077 1.00 77.75 85 SER A C 1
ATOM 727 O O . SER A 1 85 ? 2.334 -3.588 -3.436 1.00 77.75 85 SER A O 1
ATOM 729 N N . TRP A 1 86 ? 3.928 -2.217 -4.169 1.00 77.75 86 TRP A N 1
ATOM 730 C CA . TRP A 1 86 ? 5.029 -2.994 -3.617 1.00 77.75 86 TRP A CA 1
ATOM 731 C C . TRP A 1 86 ? 5.277 -2.663 -2.143 1.00 77.75 86 TRP A C 1
ATOM 733 O O . TRP A 1 86 ? 5.955 -1.678 -1.831 1.00 77.75 86 TRP A O 1
ATOM 743 N N . THR A 1 87 ? 4.818 -3.555 -1.258 1.00 76.75 87 THR A N 1
ATOM 744 C CA . THR A 1 87 ? 4.953 -3.496 0.212 1.00 76.75 87 THR A CA 1
ATOM 745 C C . THR A 1 87 ? 6.339 -3.079 0.713 1.00 76.75 87 THR A C 1
ATOM 747 O O . THR A 1 87 ? 6.457 -2.231 1.589 1.00 76.75 87 THR A O 1
ATOM 750 N N . TRP A 1 88 ? 7.409 -3.628 0.136 1.00 72.94 88 TRP A N 1
ATOM 751 C CA . TRP A 1 88 ? 8.768 -3.460 0.674 1.00 72.94 88 TRP A CA 1
ATOM 752 C C . TRP A 1 88 ? 9.603 -2.389 -0.027 1.00 72.94 88 TRP A C 1
ATOM 754 O O . TRP A 1 88 ? 10.665 -2.020 0.463 1.00 72.94 88 TRP A O 1
ATOM 764 N N . ILE A 1 89 ? 9.174 -1.943 -1.208 1.00 77.19 89 ILE A N 1
ATOM 765 C CA . ILE A 1 89 ? 9.964 -1.035 -2.056 1.00 77.19 89 ILE A CA 1
ATOM 766 C C . ILE A 1 89 ? 9.432 0.390 -1.947 1.00 77.19 89 ILE A C 1
ATOM 768 O O . ILE A 1 89 ? 10.192 1.344 -2.080 1.00 77.19 89 ILE A O 1
ATOM 772 N N . THR A 1 90 ? 8.128 0.536 -1.716 1.00 78.25 90 THR A N 1
ATOM 773 C CA . THR A 1 90 ? 7.449 1.826 -1.795 1.00 78.25 90 THR A CA 1
ATOM 774 C C . THR A 1 90 ? 6.668 2.121 -0.526 1.00 78.25 90 THR A C 1
ATOM 776 O O . THR A 1 90 ? 6.066 1.201 0.043 1.00 78.25 90 THR A O 1
ATOM 779 N N . PRO A 1 91 ? 6.642 3.387 -0.076 1.00 85.12 91 PRO A N 1
ATOM 780 C CA . PRO A 1 91 ? 5.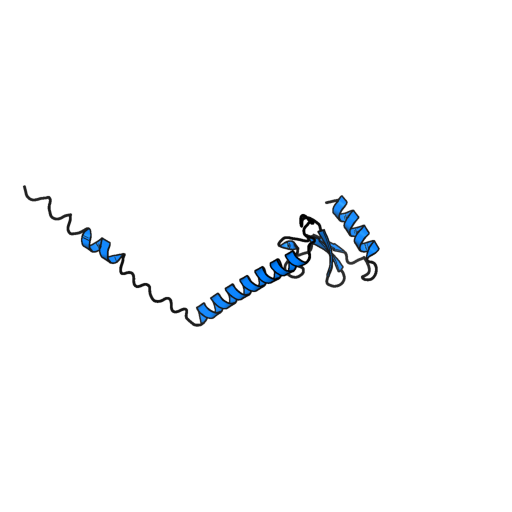784 3.771 1.031 1.00 85.12 91 PRO A CA 1
ATOM 781 C C . PRO A 1 91 ? 4.307 3.537 0.660 1.00 85.12 91 PRO A C 1
ATOM 783 O O . PRO A 1 91 ? 3.947 3.695 -0.514 1.00 85.12 91 PRO A O 1
ATOM 786 N N . PRO A 1 92 ? 3.470 3.132 1.630 1.00 85.50 92 PRO A N 1
ATOM 787 C CA . PRO A 1 92 ? 2.028 2.998 1.430 1.00 85.50 92 PRO A CA 1
ATOM 788 C C . PRO A 1 92 ? 1.389 4.370 1.161 1.00 85.50 92 PRO A C 1
ATOM 790 O O . PRO A 1 92 ? 2.011 5.400 1.429 1.00 85.50 92 PRO A O 1
ATOM 793 N N . LEU A 1 93 ? 0.156 4.387 0.641 1.00 87.75 93 LEU A N 1
ATOM 794 C CA . LEU A 1 93 ? -0.597 5.638 0.466 1.00 87.75 93 LEU A CA 1
ATOM 795 C C . LEU A 1 93 ? -0.984 6.213 1.828 1.00 87.75 93 LEU A C 1
ATOM 797 O O . LEU A 1 93 ? -0.676 7.360 2.134 1.00 87.75 93 LEU A O 1
ATOM 801 N N . HIS A 1 94 ? -1.559 5.360 2.674 1.00 90.50 94 HIS A N 1
ATOM 802 C CA . HIS A 1 94 ? -1.940 5.697 4.039 1.00 90.50 94 HIS A CA 1
ATOM 803 C C . HIS A 1 94 ? -1.556 4.560 4.976 1.00 90.50 94 HIS A C 1
ATOM 805 O O . HIS A 1 94 ? -1.560 3.391 4.587 1.00 90.50 94 HIS A O 1
ATOM 811 N N . ALA A 1 95 ? -1.212 4.905 6.214 1.00 92.19 95 ALA A N 1
ATOM 812 C CA . ALA A 1 95 ? -0.825 3.951 7.239 1.00 92.19 95 ALA A CA 1
ATOM 813 C C . ALA A 1 95 ? -1.444 4.340 8.578 1.00 92.19 95 ALA A C 1
ATOM 815 O O . ALA A 1 95 ? -1.252 5.460 9.046 1.00 92.19 95 ALA A O 1
ATOM 816 N N . ASN A 1 96 ? -2.106 3.388 9.223 1.00 92.25 96 ASN A N 1
ATOM 817 C CA . ASN A 1 96 ? -2.715 3.558 10.527 1.00 92.25 96 ASN A CA 1
ATOM 818 C C . ASN A 1 96 ? -2.232 2.475 11.504 1.00 92.25 96 ASN A C 1
ATOM 820 O O . ASN A 1 96 ? -2.264 1.277 11.223 1.00 92.25 96 ASN A O 1
ATOM 824 N N . ARG A 1 97 ? -1.741 2.907 12.669 1.00 93.12 97 ARG A N 1
ATOM 825 C CA . ARG A 1 97 ? -1.270 2.028 13.751 1.00 93.12 97 ARG A CA 1
ATOM 826 C C . ARG A 1 97 ? -2.211 2.002 14.958 1.00 93.12 97 ARG A C 1
ATOM 828 O O . ARG A 1 97 ? -2.013 1.150 15.815 1.00 93.12 97 ARG A O 1
ATOM 835 N N . SER A 1 98 ? -3.182 2.913 15.047 1.00 92.38 98 SER A N 1
ATOM 836 C CA . SER A 1 98 ? -4.091 2.987 16.198 1.00 92.38 98 SER A CA 1
ATOM 837 C C . SER A 1 98 ? -5.058 1.807 16.234 1.00 92.38 98 SER A C 1
ATOM 839 O O . SER A 1 98 ? -5.394 1.328 17.311 1.00 92.38 98 SER A O 1
ATOM 841 N N . ILE A 1 99 ? -5.445 1.296 15.065 1.00 91.38 99 ILE A N 1
ATOM 842 C CA . ILE A 1 99 ? -6.370 0.171 14.954 1.00 91.38 99 ILE A CA 1
ATOM 843 C C . ILE A 1 99 ? -5.637 -1.141 15.257 1.00 91.38 99 ILE A C 1
ATOM 845 O O . ILE A 1 99 ? -4.578 -1.452 14.682 1.00 91.38 99 ILE A O 1
ATOM 849 N N . ALA A 1 100 ? -6.216 -1.913 16.179 1.00 91.00 100 ALA A N 1
ATOM 850 C CA . ALA A 1 100 ? -5.699 -3.203 16.606 1.00 91.00 100 ALA A CA 1
ATOM 851 C C . ALA A 1 100 ? -5.625 -4.192 15.431 1.00 91.00 100 ALA A C 1
ATOM 853 O O . ALA A 1 100 ? -6.371 -4.114 14.461 1.00 91.00 100 ALA A O 1
ATOM 854 N N . ALA A 1 101 ? -4.707 -5.158 15.508 1.00 89.12 101 ALA A N 1
ATOM 855 C CA . ALA A 1 101 ? -4.516 -6.128 14.425 1.00 89.12 101 ALA A CA 1
ATOM 856 C C . ALA A 1 101 ? -5.715 -7.072 14.231 1.00 89.12 101 ALA A C 1
ATOM 858 O O . ALA A 1 101 ? -5.915 -7.564 13.127 1.00 89.12 101 ALA A O 1
ATOM 859 N N . ALA A 1 102 ? -6.462 -7.346 15.302 1.00 91.56 102 ALA A N 1
ATOM 860 C CA . ALA A 1 102 ? -7.641 -8.208 15.266 1.00 91.56 102 ALA A CA 1
ATOM 861 C C . ALA A 1 102 ? -8.889 -7.477 14.752 1.00 91.56 102 ALA A C 1
ATOM 863 O O . ALA A 1 102 ? -9.850 -8.126 14.354 1.00 91.56 102 ALA A O 1
ATOM 864 N N . ASP A 1 103 ? -8.862 -6.144 14.746 1.00 91.12 103 ASP A N 1
ATOM 865 C CA . ASP A 1 103 ? -10.018 -5.322 14.423 1.00 91.12 103 ASP A CA 1
ATOM 866 C C . ASP A 1 103 ? -9.974 -4.917 12.948 1.00 91.12 103 ASP A C 1
ATOM 868 O O . ASP A 1 103 ? -9.483 -3.851 12.566 1.00 91.12 103 ASP A O 1
ATOM 872 N N . ARG A 1 104 ? -10.364 -5.866 12.093 1.00 90.12 104 ARG A N 1
ATOM 873 C CA . ARG A 1 104 ? -10.356 -5.665 10.642 1.00 90.12 104 ARG A CA 1
ATOM 874 C C . ARG A 1 104 ? -11.483 -4.738 10.201 1.00 90.12 104 ARG A C 1
ATOM 876 O O . ARG A 1 104 ? -11.261 -3.972 9.271 1.00 90.12 104 ARG A O 1
ATOM 883 N N . ASP A 1 105 ? -12.638 -4.802 10.849 1.00 92.62 105 ASP A N 1
ATOM 884 C CA . ASP A 1 105 ? -13.816 -4.030 10.448 1.00 92.62 105 ASP A CA 1
ATOM 885 C C . ASP A 1 105 ? -13.563 -2.536 10.659 1.00 92.62 105 ASP A C 1
ATOM 887 O O . ASP A 1 105 ? -13.650 -1.770 9.704 1.00 92.62 105 ASP A O 1
ATOM 891 N N . ALA A 1 106 ? -13.031 -2.148 11.825 1.00 91.25 106 ALA A N 1
ATOM 892 C CA . ALA A 1 106 ? -12.592 -0.772 12.061 1.00 91.25 106 ALA A CA 1
ATOM 893 C C . ALA A 1 106 ? -11.527 -0.300 11.051 1.00 91.25 106 ALA A C 1
ATOM 895 O O . ALA A 1 106 ? -11.460 0.876 10.695 1.00 91.25 106 ALA A O 1
ATOM 896 N N . ALA A 1 107 ? -10.668 -1.208 10.574 1.00 92.31 107 ALA A N 1
ATOM 897 C CA . ALA A 1 107 ? -9.666 -0.887 9.561 1.00 92.31 107 ALA A CA 1
ATOM 898 C C . ALA A 1 107 ? -10.266 -0.707 8.156 1.00 92.31 107 ALA A C 1
ATOM 900 O O . ALA A 1 107 ? -9.711 0.054 7.362 1.00 92.31 107 ALA A O 1
ATOM 901 N N . VAL A 1 108 ? -11.369 -1.392 7.847 1.00 91.44 108 VAL A N 1
ATOM 902 C CA . VAL A 1 108 ? -12.137 -1.195 6.611 1.00 91.44 108 VAL A CA 1
ATOM 903 C C . VAL A 1 108 ? -12.896 0.126 6.670 1.00 91.44 108 VAL A C 1
ATOM 905 O O . VAL A 1 108 ? -12.798 0.894 5.718 1.00 91.44 108 VAL A O 1
ATOM 908 N N . ASP A 1 109 ? -13.550 0.436 7.789 1.00 94.44 109 ASP A N 1
ATOM 909 C CA . ASP A 1 109 ? -14.251 1.713 7.982 1.00 94.44 109 ASP A CA 1
ATOM 910 C C . ASP A 1 109 ? -13.288 2.893 7.820 1.00 94.44 109 ASP A C 1
ATOM 912 O O . ASP A 1 109 ? -13.521 3.799 7.022 1.00 94.44 109 ASP A O 1
ATOM 916 N N . TRP A 1 110 ? -12.124 2.815 8.471 1.00 94.25 110 TRP A N 1
ATOM 917 C CA . TRP A 1 110 ? -11.050 3.791 8.292 1.00 94.25 110 TRP A CA 1
ATOM 918 C C . TRP A 1 110 ? -10.600 3.928 6.829 1.00 94.25 110 TRP A C 1
ATOM 920 O O . TRP A 1 110 ? -10.318 5.034 6.369 1.00 94.25 110 TRP A O 1
ATOM 930 N N . MET A 1 111 ? -10.493 2.821 6.088 1.00 93.00 111 MET A N 1
ATOM 931 C CA . MET A 1 111 ? -10.129 2.874 4.671 1.00 93.00 111 MET A CA 1
ATOM 932 C C . MET A 1 111 ? -11.188 3.605 3.850 1.00 93.00 111 MET A C 1
ATOM 934 O O . MET A 1 111 ? -10.818 4.429 3.020 1.00 93.00 111 MET A O 1
ATOM 938 N N . MET A 1 112 ? -12.471 3.336 4.091 1.00 92.12 112 MET A N 1
ATOM 939 C CA . MET A 1 112 ? -13.568 4.023 3.408 1.00 92.12 112 MET A CA 1
ATOM 940 C C . MET A 1 112 ? -13.534 5.529 3.687 1.00 92.12 112 MET A C 1
ATOM 942 O O . MET A 1 112 ? -13.531 6.312 2.742 1.00 92.12 112 MET A O 1
ATOM 946 N N . GLU A 1 113 ? -13.383 5.934 4.952 1.00 92.94 113 GLU A N 1
ATOM 947 C CA . GLU A 1 113 ? -13.268 7.350 5.334 1.00 92.94 113 GLU A CA 1
ATOM 948 C C . GLU A 1 113 ? -12.103 8.056 4.628 1.00 92.94 113 GLU A C 1
ATOM 950 O O . GLU A 1 113 ? -12.238 9.183 4.155 1.00 92.94 113 GLU A O 1
ATOM 955 N N . VAL A 1 114 ? -10.942 7.398 4.550 1.00 91.19 114 VAL A N 1
ATOM 956 C CA . VAL A 1 114 ? -9.755 7.965 3.899 1.00 91.19 114 VAL A CA 1
ATOM 957 C C . VAL A 1 114 ? -9.959 8.124 2.394 1.00 91.19 114 VAL A C 1
ATOM 959 O O . VAL A 1 114 ? -9.517 9.124 1.834 1.00 91.19 114 VAL A O 1
ATOM 962 N N . LEU A 1 115 ? -10.601 7.155 1.740 1.00 86.94 115 LEU A N 1
ATOM 963 C CA . LEU A 1 115 ? -10.812 7.177 0.291 1.00 86.94 115 LEU A CA 1
ATOM 964 C C . LEU A 1 115 ? -11.926 8.133 -0.136 1.00 86.94 115 LEU A C 1
ATOM 966 O O . LEU A 1 115 ? -11.846 8.696 -1.220 1.00 86.94 115 LEU A O 1
ATOM 970 N N . GLU A 1 116 ? -12.931 8.366 0.708 1.00 87.44 116 GLU A N 1
ATOM 971 C CA . GLU A 1 116 ? -13.956 9.389 0.456 1.00 87.44 116 GLU A CA 1
ATOM 972 C C . GLU A 1 116 ? -13.400 10.820 0.520 1.00 87.44 116 GLU A C 1
ATOM 974 O O . GLU A 1 116 ? -13.975 11.739 -0.061 1.00 87.44 116 GLU A O 1
ATOM 979 N N . GLN A 1 117 ? -12.288 11.020 1.229 1.00 78.44 117 GLN A N 1
ATOM 980 C CA . GLN A 1 117 ? -11.656 12.329 1.418 1.00 78.44 117 GLN A CA 1
ATOM 981 C C . GLN A 1 117 ? -10.514 12.623 0.429 1.00 78.44 117 GLN A C 1
ATOM 983 O O . GLN A 1 117 ? -9.977 13.735 0.456 1.00 78.44 117 GLN A O 1
ATOM 988 N N . ALA A 1 118 ? -10.109 11.643 -0.385 1.00 65.81 118 ALA A N 1
ATOM 989 C CA . ALA A 1 118 ? -8.952 11.709 -1.285 1.00 65.81 118 ALA A CA 1
ATOM 990 C C . ALA A 1 118 ? -9.324 12.164 -2.706 1.00 65.81 118 ALA A C 1
ATOM 992 O O . ALA A 1 118 ? -8.493 12.889 -3.305 1.00 65.81 118 ALA A O 1
#